Protein AF-A0A1I2SUJ6-F1 (afdb_monomer)

Sequence (55 aa):
MKLMNQVIDVTVVATFSVMFAGYALFVYPFEKMNEKMSTEVKEKKLKYTPTITEG

Radius of gyration: 21.04 Å; Cα contacts (8 Å, |Δi|>4): 7; chains: 1; bounding box: 41×38×44 Å

Mean predicted aligned error: 11.75 Å

Solvent-accessible surface area (backbone atoms only — not comparable to full-atom values): 3264 Å² total; per-residue (Å²): 109,74,66,61,51,52,52,50,53,52,51,52,52,50,52,53,50,52,53,49,51,48,40,59,70,70,43,46,57,56,54,52,49,51,52,68,65,35,64,68,49,51,55,54,49,61,73,68,49,81,78,76,79,75,131

Organism: NCBI:txid396056

Structure (mmCIF, N/CA/C/O backbone):
data_AF-A0A1I2SUJ6-F1
#
_entry.id   AF-A0A1I2SUJ6-F1
#
loop_
_atom_site.group_PDB
_atom_site.id
_atom_site.type_symbol
_atom_site.label_atom_id
_atom_site.label_alt_id
_atom_site.label_comp_id
_atom_site.label_asym_id
_atom_site.label_entity_id
_atom_site.la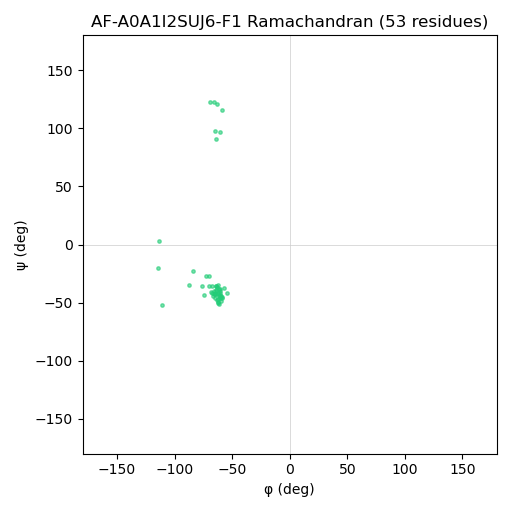bel_seq_id
_atom_site.pdbx_PDB_ins_code
_atom_site.Cartn_x
_atom_site.Cartn_y
_atom_site.Cartn_z
_atom_site.occupancy
_atom_site.B_iso_or_equiv
_atom_site.auth_seq_id
_atom_site.auth_comp_id
_atom_site.auth_asym_id
_atom_site.auth_atom_id
_atom_site.pdbx_PDB_model_num
ATOM 1 N N . MET A 1 1 ? -14.816 10.022 24.012 1.00 59.78 1 MET A N 1
ATOM 2 C CA . MET A 1 1 ? -13.396 9.982 23.584 1.00 59.78 1 MET A CA 1
ATOM 3 C C . MET A 1 1 ? -13.012 8.685 22.867 1.00 59.78 1 MET A C 1
ATOM 5 O O . MET A 1 1 ? -12.469 8.781 21.781 1.00 59.78 1 MET A O 1
ATOM 9 N N . LYS A 1 2 ? -13.348 7.486 23.377 1.00 70.62 2 LYS A N 1
ATOM 10 C CA . LYS A 1 2 ? -12.965 6.197 22.750 1.00 70.62 2 LYS A CA 1
ATOM 11 C C . LYS A 1 2 ? -13.504 5.985 21.318 1.00 70.62 2 LYS A C 1
ATOM 13 O O . LYS A 1 2 ? -12.748 5.616 20.433 1.00 70.62 2 LYS A O 1
ATOM 18 N N . LEU A 1 3 ? -14.782 6.293 21.084 1.00 81.31 3 LEU A N 1
ATOM 19 C CA . LEU A 1 3 ? -15.417 6.185 19.759 1.00 81.31 3 LEU A CA 1
ATOM 20 C C . LEU A 1 3 ? -14.908 7.230 18.755 1.00 81.31 3 LEU A C 1
ATOM 22 O O . LEU A 1 3 ? -14.766 6.934 17.578 1.00 81.31 3 LEU A O 1
ATOM 26 N N . MET A 1 4 ? -14.607 8.443 19.223 1.00 83.38 4 MET A N 1
ATOM 27 C CA . MET A 1 4 ? -14.116 9.525 18.365 1.00 83.38 4 MET A CA 1
ATOM 28 C C . MET A 1 4 ? -12.716 9.211 17.827 1.00 83.38 4 MET A C 1
ATOM 30 O O . MET A 1 4 ? -12.473 9.371 16.638 1.00 83.38 4 MET A O 1
ATOM 34 N N . ASN A 1 5 ? -11.838 8.673 18.678 1.00 88.00 5 ASN A N 1
ATOM 35 C CA . ASN A 1 5 ? -10.514 8.216 18.256 1.00 88.00 5 ASN A CA 1
ATOM 36 C C . ASN A 1 5 ? -10.619 7.058 17.258 1.00 88.00 5 ASN A C 1
ATOM 38 O O . ASN A 1 5 ? -9.966 7.083 16.227 1.00 88.00 5 ASN A O 1
ATOM 42 N N . GLN A 1 6 ? -11.520 6.103 17.500 1.00 88.62 6 GLN A N 1
ATOM 43 C CA . GLN A 1 6 ? -11.731 4.976 16.593 1.00 88.62 6 GLN A CA 1
ATOM 44 C C . GLN A 1 6 ? -12.209 5.416 15.198 1.00 88.62 6 GLN A C 1
ATOM 46 O O . GLN A 1 6 ? -11.779 4.860 14.192 1.00 88.62 6 GLN A O 1
ATOM 51 N N . VAL A 1 7 ? -13.078 6.428 15.116 1.00 92.62 7 VAL A N 1
ATOM 52 C CA . VAL A 1 7 ? -13.519 6.992 13.828 1.00 92.62 7 VAL A CA 1
ATOM 53 C C . VAL A 1 7 ? -12.359 7.675 13.100 1.00 92.62 7 VAL A C 1
ATOM 55 O O . VAL A 1 7 ? -12.222 7.518 11.885 1.00 92.62 7 VAL A O 1
ATOM 58 N N . ILE A 1 8 ? -11.505 8.395 13.830 1.00 93.75 8 ILE A N 1
ATOM 59 C CA . ILE A 1 8 ? -10.309 9.030 13.263 1.00 93.75 8 ILE A CA 1
ATOM 60 C C . ILE A 1 8 ? -9.346 7.962 12.732 1.00 93.75 8 ILE A C 1
ATOM 62 O O . ILE A 1 8 ? -8.940 8.049 11.576 1.00 93.75 8 ILE A O 1
ATOM 66 N N . ASP A 1 9 ? -9.062 6.917 13.509 1.00 91.94 9 ASP A N 1
ATOM 67 C CA . ASP A 1 9 ? -8.156 5.833 13.112 1.00 91.94 9 ASP A CA 1
ATOM 68 C C . ASP A 1 9 ? -8.635 5.134 11.834 1.00 91.94 9 ASP A C 1
ATOM 70 O O . ASP A 1 9 ? -7.868 4.954 10.887 1.00 91.94 9 ASP A O 1
ATOM 74 N N . VAL A 1 10 ? -9.928 4.805 11.757 1.00 95.06 10 VAL A N 1
ATOM 75 C CA . VAL A 1 10 ? -10.520 4.179 10.564 1.00 95.06 10 VAL A CA 1
ATOM 76 C C . VAL A 1 10 ? -10.447 5.109 9.355 1.00 95.06 10 VAL A C 1
ATOM 78 O O . VAL A 1 10 ? -10.134 4.658 8.255 1.00 95.06 10 VAL A O 1
ATOM 81 N N . THR A 1 11 ? -10.688 6.407 9.543 1.00 95.00 11 THR A N 1
ATOM 82 C CA . THR A 1 11 ? -10.630 7.396 8.455 1.00 95.00 11 THR A CA 1
ATOM 83 C C . THR A 1 11 ? -9.211 7.541 7.910 1.00 95.00 11 THR A C 1
ATOM 85 O O . THR A 1 11 ? -9.006 7.569 6.695 1.00 95.00 11 THR A O 1
ATOM 88 N N . VAL A 1 12 ? -8.217 7.581 8.799 1.00 96.00 12 VAL A N 1
ATOM 89 C CA . VAL A 1 12 ? -6.799 7.640 8.431 1.00 96.00 12 VAL A CA 1
ATOM 90 C C . VAL A 1 12 ? -6.406 6.384 7.654 1.00 96.00 12 VAL A C 1
ATOM 92 O O . VAL A 1 12 ? -5.886 6.489 6.543 1.00 96.00 12 VAL A O 1
ATOM 95 N N . VAL A 1 13 ? -6.728 5.199 8.178 1.0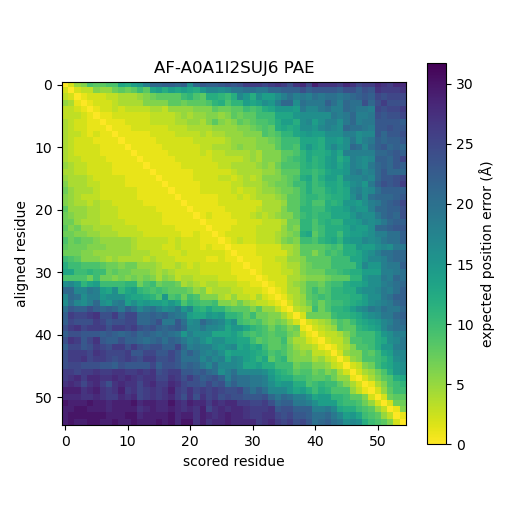0 96.31 13 VAL A N 1
ATOM 96 C CA . VAL A 1 13 ? -6.428 3.920 7.515 1.00 96.31 13 VAL A CA 1
ATOM 97 C C . VAL A 1 13 ? -7.105 3.826 6.149 1.00 96.31 13 VAL A C 1
ATOM 99 O O . VAL A 1 13 ? -6.457 3.446 5.173 1.00 96.31 13 VAL A O 1
ATOM 102 N N . ALA A 1 14 ? -8.378 4.212 6.046 1.00 96.25 14 ALA A N 1
ATOM 103 C CA . ALA A 1 14 ? -9.109 4.204 4.783 1.00 96.25 14 ALA A CA 1
ATOM 104 C C . ALA A 1 14 ? -8.465 5.141 3.751 1.00 96.25 14 ALA A C 1
ATOM 106 O O . ALA A 1 14 ? -8.252 4.744 2.606 1.00 96.25 14 ALA A O 1
ATOM 107 N N . THR A 1 15 ? -8.083 6.350 4.168 1.00 96.38 15 THR A N 1
ATOM 108 C CA . THR A 1 15 ? -7.438 7.341 3.294 1.00 96.38 15 THR A CA 1
ATOM 109 C C . THR A 1 15 ? -6.114 6.812 2.746 1.00 96.38 15 THR A C 1
ATOM 111 O O . THR A 1 15 ? -5.914 6.784 1.531 1.00 96.38 15 THR A O 1
ATOM 114 N N . PHE A 1 16 ? -5.235 6.309 3.618 1.00 96.50 16 PHE A N 1
ATOM 115 C CA . PHE A 1 16 ? -3.954 5.744 3.189 1.00 96.50 16 PHE A CA 1
ATOM 116 C C . PHE A 1 16 ? -4.123 4.503 2.310 1.00 96.50 16 PHE A C 1
ATOM 118 O O . PHE A 1 16 ? -3.379 4.335 1.347 1.00 96.50 16 PHE A O 1
ATOM 125 N N . SER A 1 17 ? -5.128 3.669 2.583 1.00 96.00 17 SER A N 1
ATOM 126 C CA . SER A 1 17 ? -5.419 2.482 1.773 1.00 96.00 17 SER A CA 1
ATOM 127 C C . SER A 1 17 ? -5.845 2.847 0.350 1.00 96.00 17 SER A C 1
ATOM 129 O O . SER A 1 17 ? -5.368 2.239 -0.607 1.00 96.00 17 SER A O 1
ATOM 131 N N . VAL A 1 18 ? -6.693 3.870 0.186 1.00 96.12 18 VAL A N 1
ATOM 132 C CA . VAL A 1 18 ? -7.117 4.355 -1.139 1.00 96.12 18 VAL A CA 1
ATOM 133 C C . VAL A 1 18 ? -5.945 4.979 -1.893 1.00 96.12 18 VAL A C 1
ATOM 135 O O . VAL A 1 18 ? -5.747 4.674 -3.069 1.00 96.12 18 VAL A O 1
ATOM 138 N N . MET A 1 19 ? -5.135 5.805 -1.226 1.00 95.69 19 MET A N 1
ATOM 139 C CA . MET A 1 19 ? -3.941 6.394 -1.840 1.00 95.69 19 MET A CA 1
ATOM 140 C C . MET A 1 19 ? -2.944 5.320 -2.284 1.00 95.69 19 MET A C 1
ATOM 142 O O . MET A 1 19 ? -2.426 5.382 -3.399 1.00 95.69 19 MET A O 1
ATOM 146 N N . PHE A 1 20 ? -2.718 4.307 -1.445 1.00 95.69 20 PHE A N 1
ATOM 147 C CA . PHE A 1 20 ? -1.859 3.174 -1.770 1.00 95.69 20 PHE A CA 1
ATOM 148 C C . PHE A 1 20 ? -2.387 2.384 -2.971 1.00 95.69 20 PHE A C 1
ATOM 150 O O . PHE A 1 20 ? -1.639 2.140 -3.915 1.00 95.69 20 PHE A O 1
ATOM 157 N N . ALA A 1 21 ? -3.674 2.027 -2.971 1.00 96.06 21 ALA A N 1
ATOM 158 C CA . ALA A 1 21 ? -4.289 1.304 -4.080 1.00 96.06 21 ALA A CA 1
ATOM 159 C C . ALA A 1 21 ? -4.216 2.108 -5.389 1.00 96.06 21 ALA A C 1
ATOM 161 O O . ALA A 1 21 ? -3.869 1.557 -6.432 1.00 96.06 21 ALA A O 1
ATOM 162 N N . GLY A 1 22 ? -4.469 3.419 -5.330 1.00 95.19 22 GLY A N 1
ATOM 163 C CA . GLY A 1 22 ? -4.332 4.313 -6.477 1.00 95.19 22 GLY A CA 1
ATOM 164 C C . GLY A 1 22 ? -2.906 4.336 -7.032 1.00 95.19 22 GLY A C 1
ATOM 165 O O . GLY A 1 22 ? -2.705 4.135 -8.229 1.00 95.19 22 GLY A O 1
ATOM 166 N N . TYR A 1 23 ? -1.901 4.500 -6.170 1.00 93.50 23 TYR A N 1
ATOM 167 C CA . TYR A 1 23 ? -0.499 4.442 -6.588 1.00 93.50 23 TYR A CA 1
ATOM 168 C C . TYR A 1 23 ? -0.142 3.078 -7.201 1.00 93.50 23 TYR A C 1
ATOM 17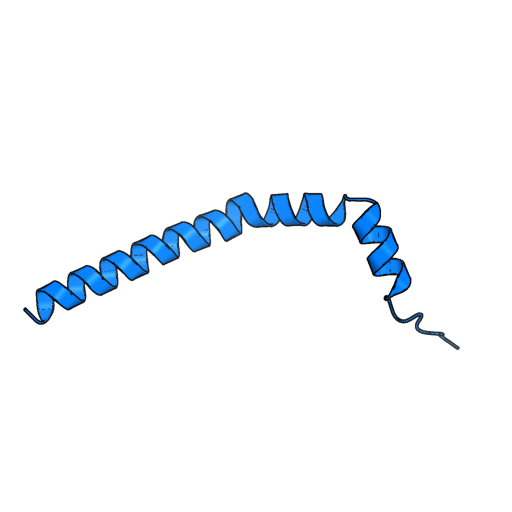0 O O . TYR A 1 23 ? 0.443 3.020 -8.283 1.00 93.50 23 TYR A O 1
ATOM 178 N N . ALA A 1 24 ? -0.545 1.978 -6.560 1.00 93.44 24 ALA A N 1
ATOM 179 C CA . ALA A 1 24 ? -0.234 0.624 -7.011 1.00 93.44 24 ALA A CA 1
ATOM 180 C 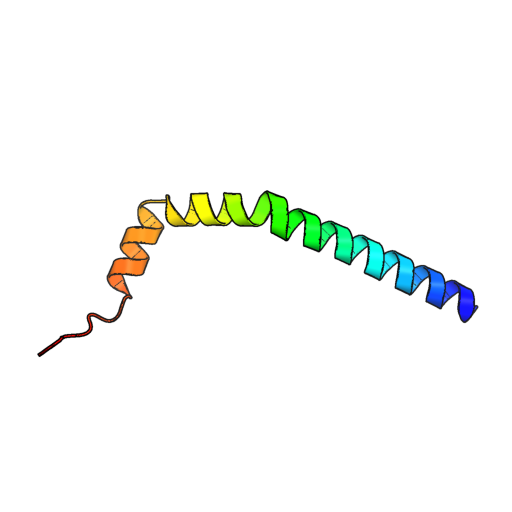C . ALA A 1 24 ? -0.853 0.281 -8.377 1.00 93.44 24 ALA A C 1
ATOM 182 O O . ALA A 1 24 ? -0.234 -0.433 -9.164 1.00 93.44 24 ALA A O 1
ATOM 183 N N . LEU A 1 25 ? -2.056 0.783 -8.666 1.00 93.56 25 LEU A N 1
ATOM 184 C CA . LEU A 1 25 ? -2.765 0.491 -9.914 1.00 93.56 25 LEU A CA 1
ATOM 185 C C . LEU A 1 25 ? -2.396 1.442 -11.056 1.00 93.56 25 LEU A C 1
ATOM 187 O O . LEU A 1 25 ? -2.358 1.010 -12.205 1.00 93.56 25 LEU A O 1
ATOM 191 N N . PHE A 1 26 ? -2.126 2.716 -10.762 1.00 92.00 26 PHE A N 1
ATOM 192 C CA . PHE A 1 26 ? -1.990 3.744 -11.800 1.00 92.00 26 PHE A CA 1
ATOM 193 C C . PHE A 1 26 ? -0.599 4.353 -11.928 1.00 92.00 26 PHE A C 1
ATOM 195 O O . PHE A 1 26 ? -0.309 4.917 -12.973 1.00 92.00 26 PHE A O 1
ATOM 202 N N . VAL A 1 27 ? 0.262 4.269 -10.913 1.00 91.25 27 VAL A N 1
ATOM 203 C CA . VAL A 1 27 ? 1.592 4.905 -10.943 1.00 91.25 27 VAL A CA 1
ATOM 204 C C . VAL A 1 27 ? 2.686 3.846 -11.020 1.00 91.25 27 VAL A C 1
ATOM 206 O O . VAL A 1 27 ? 3.498 3.855 -11.946 1.00 91.25 27 VAL A O 1
ATOM 209 N N . TYR A 1 28 ? 2.645 2.864 -10.119 1.00 89.81 28 TYR A N 1
ATOM 210 C CA . TYR A 1 28 ? 3.638 1.796 -10.038 1.00 89.81 28 TYR A CA 1
ATOM 211 C C . TYR A 1 28 ? 3.845 1.020 -11.354 1.00 89.81 28 TYR A C 1
ATOM 213 O O . TYR A 1 28 ? 5.000 0.774 -11.709 1.00 89.81 28 TYR A O 1
ATOM 221 N N . PRO A 1 29 ? 2.806 0.660 -12.141 1.00 88.56 29 PRO A N 1
ATOM 222 C CA . PRO A 1 29 ? 3.018 -0.057 -13.397 1.00 88.56 29 PRO A CA 1
ATOM 223 C C . PRO A 1 29 ? 3.814 0.765 -14.417 1.00 88.56 29 PRO A C 1
ATOM 225 O O . PRO A 1 29 ? 4.657 0.210 -15.123 1.00 88.56 29 PRO A O 1
ATOM 228 N N . PHE A 1 30 ? 3.599 2.083 -14.462 1.00 87.81 30 PHE A N 1
ATOM 229 C CA . PHE A 1 30 ? 4.314 2.982 -15.368 1.00 87.81 30 PHE A CA 1
ATOM 230 C C . PHE A 1 30 ? 5.749 3.223 -14.910 1.00 87.81 30 PHE A C 1
ATOM 232 O O . PHE A 1 30 ? 6.667 3.140 -15.727 1.00 87.81 30 PHE A O 1
ATOM 239 N N . GLU A 1 31 ? 5.969 3.438 -13.611 1.00 85.56 31 GLU A N 1
ATOM 240 C CA . GLU A 1 31 ? 7.319 3.524 -13.043 1.00 85.56 31 GLU A CA 1
ATOM 241 C C . GLU A 1 31 ? 8.106 2.239 -13.309 1.00 85.56 31 GLU A C 1
ATOM 243 O O . GLU A 1 31 ? 9.241 2.284 -13.787 1.00 85.56 31 GLU A O 1
ATOM 248 N N . LYS A 1 32 ? 7.479 1.075 -13.099 1.00 82.44 32 LYS A N 1
ATOM 249 C CA . LYS A 1 32 ? 8.115 -0.222 -13.339 1.00 82.44 32 LYS A CA 1
ATOM 250 C C . LYS A 1 32 ? 8.381 -0.485 -14.816 1.00 82.44 32 LYS A C 1
ATOM 252 O O . LYS A 1 32 ? 9.395 -1.101 -15.152 1.00 82.44 32 LYS A O 1
ATOM 257 N N . MET A 1 33 ? 7.494 -0.043 -15.703 1.00 78.44 33 MET A N 1
ATOM 258 C CA . MET A 1 33 ? 7.706 -0.128 -17.146 1.00 78.44 33 MET A CA 1
ATOM 259 C C . MET A 1 33 ? 8.891 0.744 -17.574 1.00 78.44 33 MET A C 1
ATOM 261 O O . MET A 1 33 ? 9.775 0.247 -18.271 1.00 78.44 33 MET A O 1
ATOM 265 N N . ASN A 1 34 ? 8.973 1.987 -17.093 1.00 78.25 34 ASN A N 1
ATOM 266 C CA . ASN A 1 34 ? 10.115 2.869 -17.348 1.00 78.25 34 ASN A CA 1
ATOM 267 C C . ASN A 1 34 ? 11.426 2.308 -16.781 1.00 78.25 34 ASN A C 1
ATOM 269 O O . ASN A 1 34 ? 12.445 2.319 -17.469 1.00 78.25 34 ASN A O 1
ATOM 273 N N . GLU A 1 35 ? 11.408 1.737 -15.574 1.00 73.06 35 GLU A N 1
ATOM 274 C CA . GLU A 1 35 ? 12.579 1.077 -14.982 1.00 73.06 35 GLU A CA 1
ATOM 275 C C . GLU A 1 35 ? 13.064 -0.104 -15.842 1.00 73.06 35 GLU A C 1
ATOM 277 O O . GLU A 1 35 ? 14.264 -0.291 -16.025 1.00 73.06 35 GLU A O 1
ATOM 282 N N . LYS A 1 36 ? 12.147 -0.902 -16.409 1.00 66.25 36 LYS A N 1
ATOM 283 C CA . LYS A 1 36 ? 12.492 -2.017 -17.312 1.00 66.25 36 LYS A CA 1
ATOM 284 C C . LYS A 1 36 ? 12.972 -1.555 -18.694 1.00 66.25 36 LYS A C 1
ATOM 286 O O . LYS A 1 36 ? 13.696 -2.299 -19.358 1.00 66.25 36 LYS A O 1
ATOM 291 N N . MET A 1 37 ? 12.543 -0.376 -19.138 1.00 62.25 37 MET A N 1
ATOM 292 C CA . MET A 1 37 ? 12.909 0.215 -20.430 1.00 62.25 37 MET A CA 1
ATOM 293 C C . MET A 1 37 ? 14.252 0.955 -20.377 1.00 62.25 37 MET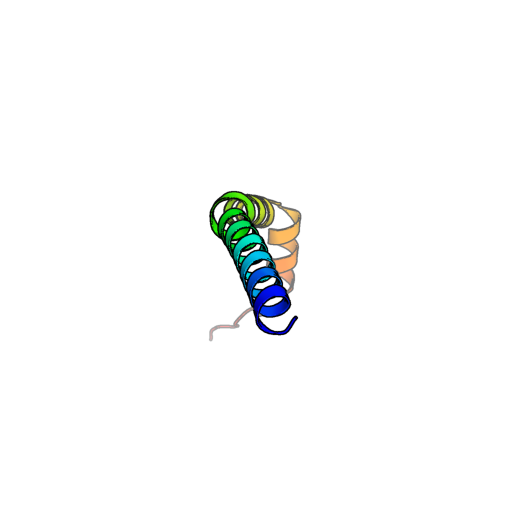 A C 1
ATOM 295 O O . MET A 1 37 ? 14.904 1.076 -21.410 1.00 62.25 37 MET A O 1
ATOM 299 N N . SER A 1 38 ? 14.691 1.394 -19.193 1.00 60.66 38 SER A N 1
ATOM 300 C CA . SER A 1 38 ? 15.999 2.026 -19.005 1.00 60.66 38 SER A CA 1
ATOM 301 C C . SER A 1 38 ? 17.146 1.059 -19.328 1.00 60.66 38 SER A C 1
ATOM 303 O O . SER A 1 38 ? 17.284 -0.010 -18.721 1.00 60.66 38 SER A O 1
ATOM 305 N N . THR A 1 39 ? 17.987 1.446 -20.289 1.00 61.59 39 THR A N 1
ATOM 306 C CA . THR A 1 39 ? 19.134 0.668 -20.782 1.00 61.59 39 THR A CA 1
ATOM 307 C C . THR A 1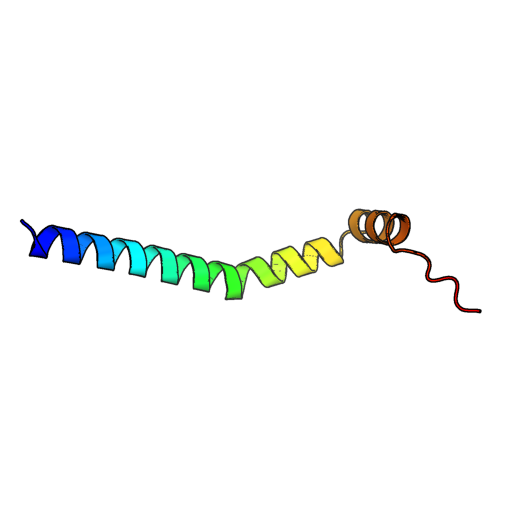 39 ? 20.116 0.318 -19.659 1.00 61.59 39 THR A C 1
ATOM 309 O O . THR A 1 39 ? 20.576 -0.820 -19.581 1.00 61.59 39 THR A O 1
ATOM 312 N N . GLU A 1 40 ? 20.336 1.232 -18.705 1.00 60.69 40 GLU A N 1
ATOM 313 C CA . GLU A 1 40 ? 21.223 1.000 -17.554 1.00 60.69 40 GLU A CA 1
ATOM 314 C C . GLU A 1 40 ? 20.751 -0.141 -16.639 1.00 60.69 40 GLU A C 1
ATOM 316 O O . GLU A 1 40 ? 21.563 -0.864 -16.056 1.00 60.69 40 GLU A O 1
ATOM 321 N N . VAL A 1 41 ? 19.435 -0.319 -16.482 1.00 59.47 41 VAL A N 1
ATOM 322 C CA . VAL A 1 41 ? 18.873 -1.372 -15.622 1.00 59.47 41 VAL A CA 1
ATOM 323 C C . VAL A 1 41 ? 18.984 -2.731 -16.305 1.00 59.47 41 VAL A C 1
ATOM 325 O O . VAL A 1 41 ? 19.249 -3.727 -15.629 1.00 59.47 41 VAL A O 1
ATOM 328 N N . LYS A 1 42 ? 18.830 -2.788 -17.635 1.00 59.19 42 LYS A N 1
ATOM 329 C CA . LYS A 1 42 ? 19.076 -4.011 -18.414 1.00 59.19 42 LYS A CA 1
ATOM 330 C C . LYS A 1 42 ? 20.534 -4.452 -18.307 1.00 59.19 42 LYS A C 1
ATOM 332 O O . LYS A 1 42 ? 20.779 -5.616 -18.004 1.00 59.19 42 LYS A O 1
ATOM 337 N N . GLU A 1 43 ? 21.484 -3.534 -18.467 1.00 60.34 43 GLU A N 1
ATOM 338 C CA . GLU A 1 43 ? 22.920 -3.836 -18.377 1.00 60.34 43 GLU A CA 1
ATOM 339 C C . GLU A 1 43 ? 23.343 -4.285 -16.972 1.00 60.34 43 GLU A C 1
ATOM 341 O O . GLU A 1 43 ? 24.063 -5.274 -16.819 1.00 60.34 43 GLU A O 1
ATOM 346 N N . LYS A 1 44 ? 22.843 -3.621 -15.921 1.00 60.44 44 LYS A N 1
ATOM 347 C CA . LYS A 1 44 ? 23.129 -4.020 -14.535 1.00 60.44 44 LYS A CA 1
ATOM 348 C C . LYS A 1 44 ? 22.476 -5.358 -14.183 1.00 60.44 44 LYS A C 1
ATOM 350 O O . LYS A 1 44 ? 23.131 -6.192 -13.567 1.00 60.44 44 LYS A O 1
ATOM 355 N N . LYS A 1 45 ? 21.233 -5.623 -14.605 1.00 58.03 45 LYS A N 1
ATOM 356 C CA . LYS A 1 45 ? 20.598 -6.937 -14.389 1.00 58.03 45 LYS A CA 1
ATOM 357 C C . LYS A 1 45 ? 21.324 -8.051 -15.140 1.00 58.03 45 LYS A C 1
ATOM 359 O O . LYS A 1 45 ? 21.523 -9.105 -14.550 1.00 58.03 45 LYS A O 1
ATOM 364 N N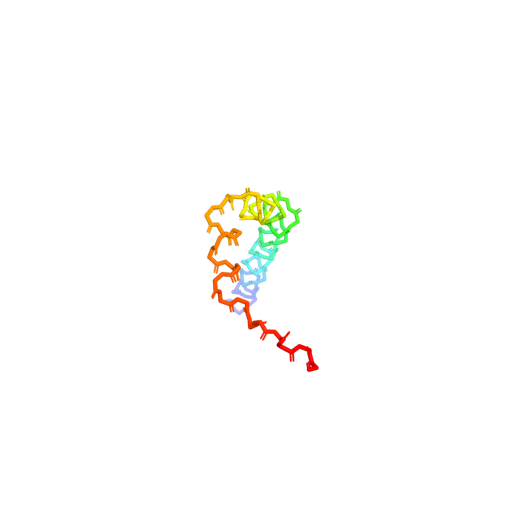 . LEU A 1 46 ? 21.792 -7.817 -16.367 1.00 57.66 46 LEU A N 1
ATOM 365 C CA . LEU A 1 46 ? 22.611 -8.780 -17.119 1.00 57.66 46 LEU A CA 1
ATOM 366 C C . LEU A 1 46 ? 23.929 -9.115 -16.404 1.00 57.66 46 LEU A C 1
ATOM 368 O O . LEU A 1 46 ? 24.323 -10.274 -16.385 1.00 57.66 46 LEU A O 1
ATOM 372 N N . LYS A 1 47 ? 24.577 -8.137 -15.756 1.00 57.88 47 LYS A N 1
ATOM 373 C CA . LYS A 1 47 ? 25.847 -8.353 -15.040 1.00 57.88 47 LYS A CA 1
ATOM 374 C C . LYS A 1 47 ? 25.717 -9.199 -13.763 1.00 57.88 47 LYS A C 1
ATOM 376 O O . LYS A 1 47 ? 26.687 -9.835 -13.368 1.00 57.88 47 LYS A O 1
ATOM 381 N N . TYR A 1 48 ? 24.547 -9.197 -13.119 1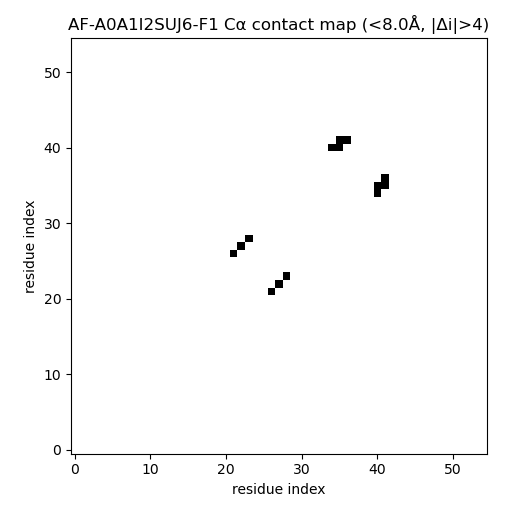.00 58.00 48 TYR A N 1
ATOM 382 C CA . TYR A 1 48 ? 24.294 -9.926 -11.863 1.00 58.00 48 TYR A CA 1
ATOM 383 C C . TYR A 1 48 ? 23.290 -11.076 -12.007 1.00 58.00 48 TYR A C 1
ATOM 385 O O . TYR A 1 48 ? 22.949 -11.716 -11.013 1.00 58.00 48 TYR A O 1
ATOM 393 N N . THR A 1 49 ? 22.795 -11.344 -13.219 1.00 59.84 49 THR A N 1
ATOM 394 C CA . THR A 1 49 ? 22.029 -12.566 -13.469 1.00 59.84 49 THR A CA 1
ATOM 395 C C . THR A 1 49 ? 23.017 -13.723 -13.371 1.00 59.84 49 THR A C 1
ATOM 397 O O . THR A 1 49 ? 24.015 -13.693 -14.093 1.00 59.84 49 THR A O 1
ATOM 400 N N . PRO A 1 50 ? 22.804 -14.715 -12.487 1.00 58.03 50 PRO A N 1
ATOM 401 C CA . PRO A 1 50 ? 23.665 -15.882 -12.467 1.00 58.03 50 PRO A CA 1
ATOM 402 C C . PRO A 1 50 ? 23.582 -16.516 -13.854 1.00 58.03 50 PRO A C 1
ATOM 404 O O . PRO A 1 50 ? 22.506 -16.930 -14.285 1.00 58.03 50 PRO A O 1
ATOM 407 N N . THR A 1 51 ? 24.699 -16.538 -14.579 1.00 59.81 51 THR A N 1
ATOM 408 C CA . THR A 1 51 ? 24.850 -17.390 -15.753 1.00 59.81 51 THR A CA 1
ATOM 409 C C . THR A 1 51 ? 24.691 -18.808 -15.242 1.00 59.81 51 THR A C 1
ATOM 411 O O . THR A 1 51 ? 25.615 -19.366 -14.652 1.00 59.81 51 THR A O 1
ATOM 414 N N . ILE A 1 52 ? 23.484 -19.352 -15.370 1.00 59.88 52 ILE A N 1
ATOM 415 C CA . ILE A 1 52 ? 23.259 -20.776 -15.201 1.00 59.88 52 ILE A CA 1
ATOM 416 C C . ILE A 1 52 ? 24.037 -21.389 -16.359 1.00 59.88 52 ILE A C 1
ATOM 418 O O . ILE A 1 52 ? 23.603 -21.338 -17.506 1.00 59.88 52 ILE A O 1
ATOM 422 N N . THR A 1 53 ? 25.254 -21.835 -16.072 1.00 53.91 53 THR A N 1
ATOM 423 C CA . THR A 1 53 ? 26.005 -22.716 -16.952 1.00 53.91 53 THR A CA 1
ATOM 424 C C . THR A 1 53 ? 25.194 -24.007 -17.015 1.00 53.91 53 THR A C 1
ATOM 426 O O . THR A 1 53 ? 25.292 -24.854 -16.130 1.00 53.91 53 THR A O 1
ATOM 429 N N . GLU A 1 54 ? 24.283 -24.095 -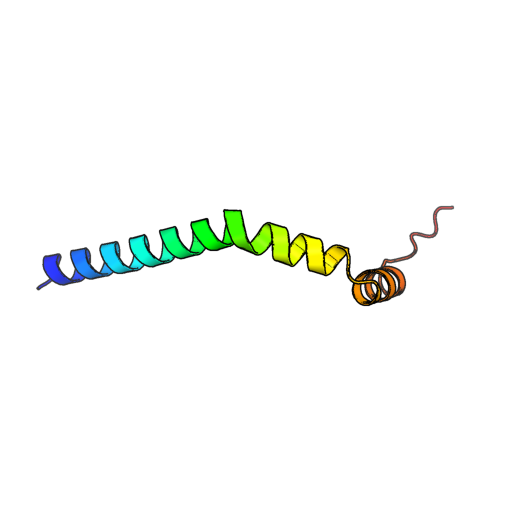17.981 1.00 52.97 54 GLU A N 1
ATOM 430 C CA . GLU A 1 54 ? 23.708 -25.367 -18.400 1.00 52.97 54 GLU A CA 1
ATOM 431 C C . GLU A 1 54 ? 24.833 -26.203 -19.022 1.00 52.97 54 GLU A C 1
ATOM 433 O O . GLU A 1 54 ? 25.447 -25.752 -19.986 1.00 52.97 54 GLU A O 1
ATOM 438 N N . GLY A 1 55 ? 25.060 -27.401 -18.469 1.00 39.12 55 GLY A N 1
ATOM 439 C CA . GLY A 1 55 ? 25.701 -28.540 -19.147 1.00 39.12 55 GLY A CA 1
ATOM 440 C C . GLY A 1 55 ? 27.207 -28.474 -19.334 1.00 39.12 55 GLY A C 1
ATOM 441 O O . GLY A 1 55 ? 27.639 -27.966 -20.389 1.00 39.12 55 GLY A O 1
#

Secondary structure (DSSP, 8-state):
-HHHHHHHHHHHHHHHHHHHHHHHHHTHHHHHHHHHH-HHHHHHHHHHS------

pLDDT: mean 78.0, std 16.67, range [39.12, 96.5]

Foldseek 3Di:
DVVVVVVVVVVVVVVVVVVVVCCVPPPVVVVVVVCVVDPVNVVVCVVPVPPPPDD

Nearest PDB structures (foldseek):
  7v9g-assembly1_D  TM=5.457E-01  e=9.172E+00  Mus musculus